Protein AF-A0A318CNE9-F1 (afdb_monomer_lite)

pLDDT: mean 88.02, std 12.1, range [43.69, 97.62]

Secondary structure (DSSP, 8-state):
---TT-EESSTHHHHHSS-HHHHHHHHHHHHHTTSEEEETTEEEE--

Structure (mmCIF, N/CA/C/O backbone):
data_AF-A0A318CNE9-F1
#
_entry.id   AF-A0A318CNE9-F1
#
loop_
_atom_site.group_PDB
_atom_site.id
_atom_site.type_symbol
_atom_site.label_atom_id
_atom_site.label_alt_id
_atom_site.label_comp_id
_atom_site.label_asym_id
_atom_site.label_entity_id
_atom_site.label_seq_id
_atom_site.pdbx_PDB_ins_code
_atom_site.Cartn_x
_atom_site.Cartn_y
_atom_site.Cartn_z
_atom_site.occupancy
_atom_site.B_iso_or_equiv
_atom_site.auth_seq_id
_atom_site.auth_comp_id
_atom_site.auth_asym_id
_atom_site.auth_atom_id
_atom_site.pdbx_PDB_model_num
ATOM 1 N N . MET A 1 1 ? -0.158 11.687 17.191 1.00 43.69 1 MET A N 1
ATOM 2 C CA . MET A 1 1 ? 0.002 10.282 17.617 1.00 43.69 1 MET A CA 1
ATOM 3 C C . MET A 1 1 ? 0.336 9.496 16.368 1.00 43.69 1 MET A C 1
ATOM 5 O O . MET A 1 1 ? -0.415 9.625 15.415 1.00 43.69 1 MET A O 1
ATOM 9 N N . ILE A 1 2 ? 1.474 8.804 16.336 1.00 49.62 2 ILE A N 1
ATOM 10 C CA . ILE A 1 2 ? 1.799 7.858 15.259 1.00 49.62 2 ILE A CA 1
ATOM 11 C C . ILE A 1 2 ? 1.276 6.511 15.757 1.00 49.62 2 ILE A C 1
ATOM 13 O O . ILE A 1 2 ? 1.802 5.975 16.736 1.00 49.62 2 ILE A O 1
ATOM 17 N N . GLU A 1 3 ? 0.159 6.046 15.204 1.00 55.47 3 GLU A N 1
ATOM 18 C CA . GLU A 1 3 ? -0.332 4.697 15.483 1.00 55.47 3 GLU A CA 1
ATOM 19 C C . GLU A 1 3 ? 0.649 3.699 14.870 1.00 55.47 3 GLU A C 1
ATOM 21 O O . GLU A 1 3 ? 1.036 3.832 13.716 1.00 55.47 3 GLU A O 1
ATOM 26 N N . LYS A 1 4 ? 1.097 2.705 15.641 1.00 62.31 4 LYS A N 1
ATOM 27 C CA . LYS A 1 4 ? 2.015 1.690 15.116 1.00 62.31 4 LYS A CA 1
ATOM 28 C C . LYS A 1 4 ? 1.350 0.956 13.949 1.00 62.31 4 LYS A C 1
ATOM 30 O O . LYS A 1 4 ? 0.305 0.343 14.140 1.00 62.31 4 LYS A O 1
ATOM 35 N N . GLY A 1 5 ? 2.002 0.968 12.789 1.00 70.69 5 GLY A N 1
ATOM 36 C CA . GLY A 1 5 ? 1.528 0.286 11.585 1.00 70.69 5 GLY A CA 1
ATOM 37 C C . GLY A 1 5 ? 0.901 1.206 10.541 1.00 70.69 5 GLY A C 1
ATOM 38 O O . GLY A 1 5 ? 0.232 0.686 9.651 1.00 70.69 5 GLY A O 1
ATOM 39 N N . ASP A 1 6 ? 1.097 2.526 10.631 1.00 84.06 6 ASP A N 1
ATOM 40 C CA . ASP A 1 6 ? 0.752 3.451 9.559 1.00 84.06 6 ASP A CA 1
ATOM 41 C C . ASP A 1 6 ? 1.763 3.375 8.402 1.00 84.06 6 ASP A C 1
ATOM 43 O O . ASP A 1 6 ? 2.977 3.414 8.582 1.00 84.06 6 ASP A O 1
ATOM 47 N N . LEU A 1 7 ? 1.235 3.225 7.192 1.00 89.56 7 LEU A N 1
ATOM 48 C CA . LEU A 1 7 ? 1.995 3.097 5.959 1.00 89.56 7 LEU A CA 1
ATOM 49 C C . LEU A 1 7 ? 1.497 4.117 4.939 1.00 89.56 7 LEU A C 1
ATOM 51 O O . LEU A 1 7 ? 0.348 4.054 4.489 1.00 89.56 7 LEU A O 1
ATOM 55 N N . THR A 1 8 ? 2.371 5.021 4.511 1.00 91.56 8 THR A N 1
ATOM 56 C CA . THR A 1 8 ? 2.103 5.904 3.375 1.00 91.56 8 THR A CA 1
ATOM 57 C C . THR A 1 8 ? 2.569 5.268 2.064 1.00 91.56 8 THR A C 1
ATOM 59 O O . THR A 1 8 ? 3.366 4.329 2.012 1.00 91.56 8 THR A O 1
ATOM 62 N N . LEU A 1 9 ? 2.134 5.842 0.941 1.00 90.94 9 LEU A N 1
ATOM 63 C CA . LEU A 1 9 ? 2.683 5.482 -0.371 1.00 90.94 9 LEU A CA 1
ATOM 64 C C . LEU A 1 9 ? 4.173 5.842 -0.518 1.00 90.94 9 LEU A C 1
ATOM 66 O O . LEU A 1 9 ? 4.855 5.288 -1.381 1.00 90.94 9 LEU A O 1
ATOM 70 N N . HIS A 1 10 ? 4.687 6.780 0.281 1.00 90.88 10 HIS A N 1
ATOM 71 C CA . HIS A 1 10 ? 6.100 7.160 0.236 1.00 90.88 10 HIS A CA 1
ATOM 72 C C . HIS A 1 10 ? 6.999 6.059 0.803 1.00 90.88 10 HIS A C 1
ATOM 74 O O . HIS A 1 10 ? 8.090 5.838 0.274 1.00 90.88 10 HIS A O 1
ATOM 80 N N . ASP A 1 11 ? 6.489 5.296 1.767 1.00 89.69 11 ASP A N 1
ATOM 81 C CA . ASP A 1 11 ? 7.226 4.232 2.451 1.00 89.69 11 ASP A CA 1
ATOM 82 C C . ASP A 1 11 ? 7.333 2.952 1.603 1.00 89.69 11 ASP A C 1
ATOM 84 O O . ASP A 1 11 ? 8.127 2.057 1.891 1.00 89.69 11 ASP A O 1
ATOM 88 N N . SER A 1 12 ? 6.582 2.870 0.494 1.00 90.44 12 SER A N 1
ATOM 89 C CA . SER A 1 12 ? 6.541 1.690 -0.385 1.00 90.44 12 SER A CA 1
ATOM 90 C C . SER A 1 12 ? 7.924 1.266 -0.886 1.00 90.44 12 SER A C 1
ATOM 92 O O . SER A 1 12 ? 8.199 0.073 -0.983 1.00 90.44 12 SER A O 1
ATOM 94 N N . LYS A 1 13 ? 8.819 2.223 -1.170 1.00 91.50 13 LYS A N 1
ATOM 95 C CA . LYS A 1 13 ? 10.164 1.898 -1.665 1.00 91.50 13 LYS A CA 1
ATOM 96 C C . LYS A 1 13 ? 11.003 1.181 -0.613 1.00 91.50 13 LYS A C 1
ATOM 98 O O . LYS A 1 13 ? 11.722 0.251 -0.958 1.00 91.50 13 LYS A O 1
ATOM 103 N N . GLU A 1 14 ? 10.925 1.631 0.631 1.00 92.12 14 GLU A N 1
ATOM 104 C CA . GLU A 1 14 ? 11.714 1.082 1.731 1.00 92.12 14 GLU A CA 1
ATOM 105 C C . GLU A 1 14 ? 11.163 -0.270 2.194 1.00 92.12 14 GLU A C 1
ATOM 107 O O . GLU A 1 14 ? 11.933 -1.191 2.444 1.00 92.12 14 GLU A O 1
ATOM 112 N N . ILE A 1 15 ? 9.836 -0.415 2.229 1.00 90.12 15 ILE A N 1
ATOM 113 C CA . ILE A 1 15 ? 9.174 -1.599 2.795 1.00 90.12 15 ILE A CA 1
ATOM 114 C C . ILE A 1 15 ? 8.974 -2.710 1.763 1.00 90.12 15 ILE A C 1
ATOM 116 O O . ILE A 1 15 ? 9.160 -3.883 2.075 1.00 90.12 15 ILE A O 1
ATOM 120 N N . LEU A 1 16 ? 8.592 -2.359 0.534 1.00 89.38 16 LEU A N 1
ATOM 121 C CA . LEU A 1 16 ? 8.273 -3.333 -0.514 1.00 89.38 16 LEU A CA 1
ATOM 122 C C . LEU A 1 16 ? 9.403 -3.494 -1.543 1.00 89.38 16 LEU A C 1
ATOM 124 O O . LEU A 1 16 ? 9.380 -4.423 -2.344 1.00 89.38 16 LEU A O 1
ATOM 128 N N . GLY A 1 17 ? 10.393 -2.593 -1.545 1.00 90.50 17 GLY A N 1
ATOM 129 C CA . GLY A 1 17 ? 11.506 -2.604 -2.500 1.00 90.50 17 GLY A CA 1
ATOM 130 C C . GLY A 1 17 ? 11.191 -1.961 -3.857 1.00 90.50 17 GLY A C 1
ATOM 131 O O . GLY A 1 17 ? 12.052 -1.927 -4.736 1.00 90.50 17 GLY A O 1
ATOM 132 N N . PHE A 1 18 ? 9.989 -1.408 -4.044 1.00 88.50 18 PHE A N 1
ATOM 133 C CA . PHE A 1 18 ? 9.580 -0.718 -5.271 1.00 88.50 18 PHE A CA 1
ATOM 134 C C . PHE A 1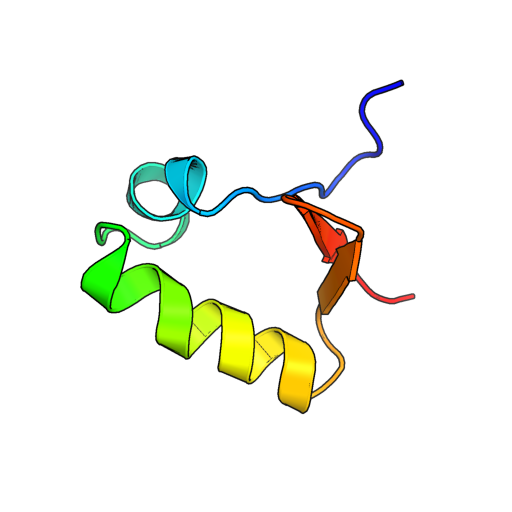 18 ? 8.858 0.601 -4.988 1.00 88.50 18 PHE A C 1
ATOM 136 O O . PHE A 1 18 ? 8.178 0.777 -3.982 1.00 88.50 18 PHE A O 1
ATOM 143 N N . GLY A 1 19 ? 9.029 1.567 -5.896 1.00 90.88 19 GLY A N 1
ATOM 144 C CA . GLY A 1 19 ? 8.409 2.887 -5.778 1.00 90.88 19 GLY A CA 1
ATOM 145 C C . GLY A 1 19 ? 6.883 2.852 -5.907 1.00 90.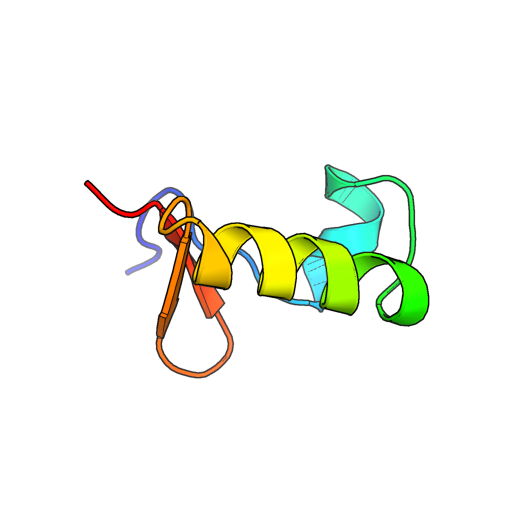88 19 GLY A C 1
ATOM 146 O O . GLY A 1 19 ? 6.285 1.816 -6.190 1.00 90.88 19 GLY A O 1
ATOM 147 N N . ARG A 1 20 ? 6.255 4.024 -5.766 1.00 91.69 20 ARG A N 1
ATOM 148 C CA . ARG A 1 20 ? 4.790 4.209 -5.751 1.00 91.69 20 ARG A CA 1
ATOM 149 C C . ARG A 1 20 ? 4.041 3.442 -6.844 1.00 91.69 20 ARG A C 1
ATOM 151 O O . ARG A 1 20 ? 3.040 2.812 -6.540 1.00 91.69 20 ARG A O 1
ATOM 158 N N . THR A 1 21 ? 4.544 3.437 -8.079 1.00 94.62 21 THR A N 1
ATOM 159 C CA . THR A 1 21 ? 3.906 2.734 -9.205 1.00 94.62 21 THR A CA 1
ATOM 160 C C . THR A 1 21 ? 3.733 1.233 -8.956 1.00 94.62 21 THR A C 1
ATOM 162 O O . THR A 1 21 ? 2.697 0.685 -9.309 1.00 94.62 21 THR A O 1
ATOM 165 N N . GLY A 1 22 ? 4.714 0.572 -8.330 1.00 93.69 22 GLY A N 1
ATOM 166 C CA . GLY A 1 22 ? 4.588 -0.832 -7.918 1.00 93.69 22 GLY A CA 1
ATOM 167 C C . GLY A 1 22 ? 3.915 -0.994 -6.552 1.00 93.69 22 GLY A C 1
ATOM 168 O O . GLY A 1 22 ? 3.231 -1.982 -6.314 1.00 93.69 22 GLY A O 1
ATOM 169 N N . GLY A 1 23 ? 4.085 -0.006 -5.665 1.00 93.75 23 GLY A N 1
ATOM 170 C CA . GLY A 1 23 ? 3.568 0.004 -4.294 1.00 93.75 23 GLY A CA 1
ATOM 171 C C . GLY A 1 23 ? 2.049 0.018 -4.232 1.00 93.75 23 GLY A C 1
ATOM 172 O O . GLY A 1 23 ? 1.445 -0.813 -3.563 1.00 93.75 23 GLY A O 1
ATOM 173 N N . VAL A 1 24 ? 1.438 0.949 -4.967 1.00 94.69 24 VAL A N 1
ATOM 174 C CA . VAL A 1 24 ? -0.013 1.182 -4.972 1.00 94.69 24 VAL A CA 1
ATOM 175 C C . VAL A 1 24 ? -0.823 -0.103 -5.190 1.00 94.69 24 VAL A C 1
ATOM 177 O O . VAL A 1 24 ? -1.622 -0.406 -4.307 1.00 94.69 24 VAL A O 1
ATOM 180 N N . PRO A 1 25 ? -0.614 -0.899 -6.260 1.00 95.81 25 PRO A N 1
ATOM 181 C CA . PRO A 1 25 ? -1.437 -2.087 -6.494 1.00 95.81 25 PRO A CA 1
ATOM 182 C C . PRO A 1 25 ? -1.294 -3.155 -5.399 1.00 95.81 25 PRO A C 1
ATOM 184 O O . PRO A 1 25 ? -2.260 -3.847 -5.087 1.00 95.81 25 PRO A O 1
ATOM 187 N N . VAL A 1 26 ? -0.121 -3.279 -4.767 1.00 95.00 26 VAL A N 1
ATOM 188 C CA . VAL A 1 26 ? 0.082 -4.211 -3.642 1.00 95.00 26 VAL A CA 1
ATOM 189 C C . VAL A 1 26 ? -0.687 -3.752 -2.407 1.00 95.00 26 VAL A C 1
ATOM 191 O O . VAL A 1 26 ? -1.345 -4.552 -1.745 1.00 95.00 26 VAL A O 1
ATOM 194 N N . LEU A 1 27 ? -0.659 -2.453 -2.119 1.00 93.50 27 LEU A N 1
ATOM 195 C CA . LEU A 1 27 ? -1.374 -1.886 -0.981 1.00 93.50 27 LEU A CA 1
ATOM 196 C C . LEU A 1 27 ? -2.894 -1.876 -1.184 1.00 93.50 27 LEU A C 1
ATOM 198 O O . LEU A 1 27 ? -3.636 -2.114 -0.238 1.00 93.50 27 LEU A O 1
ATOM 202 N N . GLU A 1 28 ? -3.369 -1.679 -2.414 1.00 95.25 28 GLU A N 1
ATOM 203 C CA . GLU A 1 28 ? -4.783 -1.861 -2.771 1.00 95.25 28 GLU A CA 1
ATOM 204 C C . GLU A 1 28 ? -5.224 -3.324 -2.647 1.00 95.25 28 GLU A C 1
ATOM 206 O O . GLU A 1 28 ? -6.343 -3.605 -2.208 1.00 95.25 28 GLU A O 1
ATOM 211 N N . HIS A 1 29 ? -4.343 -4.272 -2.979 1.00 96.50 29 HIS A N 1
ATOM 212 C CA . HIS A 1 29 ? -4.611 -5.687 -2.751 1.00 96.50 29 HIS A CA 1
ATOM 213 C C . HIS A 1 29 ? -4.758 -5.996 -1.254 1.00 96.50 29 HIS A C 1
ATOM 215 O O . HIS A 1 29 ? -5.718 -6.665 -0.870 1.00 96.50 29 HIS A O 1
ATOM 221 N N . PHE A 1 30 ? -3.875 -5.462 -0.403 1.00 94.88 30 PHE A N 1
ATOM 222 C CA . PHE A 1 30 ? -3.978 -5.602 1.054 1.00 94.88 30 PHE A CA 1
ATOM 223 C C . PHE A 1 30 ? -5.264 -5.005 1.626 1.00 94.88 30 PHE A C 1
ATOM 225 O O . PHE A 1 30 ? -5.894 -5.637 2.475 1.00 94.88 30 PHE A O 1
ATOM 232 N N . ASP A 1 31 ? -5.695 -3.847 1.123 1.00 94.62 31 ASP A N 1
ATOM 233 C CA . ASP A 1 31 ? -6.979 -3.254 1.504 1.00 94.62 31 ASP A CA 1
ATOM 234 C C . ASP A 1 31 ? -8.150 -4.175 1.104 1.00 94.62 31 ASP A C 1
ATOM 236 O O . ASP A 1 31 ? -9.070 -4.412 1.889 1.00 94.62 31 ASP A O 1
ATOM 240 N N . THR A 1 32 ? -8.089 -4.755 -0.101 1.00 97.62 32 THR A N 1
ATOM 241 C CA . THR A 1 32 ? -9.138 -5.632 -0.652 1.00 97.62 32 THR A CA 1
ATOM 242 C C . THR A 1 32 ? -9.305 -6.923 0.148 1.00 97.62 32 THR A C 1
ATOM 244 O O . THR A 1 32 ? -10.431 -7.349 0.400 1.00 97.62 32 THR A O 1
ATOM 247 N N . ILE A 1 33 ? -8.203 -7.545 0.577 1.00 97.38 33 ILE A N 1
ATOM 248 C CA . ILE A 1 33 ? -8.249 -8.760 1.409 1.00 97.38 33 ILE A CA 1
ATOM 249 C C . ILE A 1 33 ? -8.489 -8.452 2.895 1.00 97.38 33 ILE A C 1
ATOM 251 O O . ILE A 1 33 ? -8.574 -9.369 3.708 1.00 97.38 33 ILE A O 1
ATOM 255 N N . GLY A 1 34 ? -8.595 -7.171 3.261 1.00 94.62 34 GLY A N 1
ATOM 256 C CA . GLY A 1 34 ? -8.804 -6.730 4.635 1.00 94.62 34 GLY A CA 1
ATOM 257 C C . GLY A 1 34 ? -7.581 -6.894 5.534 1.00 94.62 34 GLY A C 1
ATOM 258 O O . GLY A 1 34 ? -7.752 -6.985 6.742 1.00 94.62 34 GLY A O 1
ATOM 259 N N . PHE A 1 35 ? -6.373 -6.937 4.975 1.00 93.81 35 PHE A N 1
ATOM 260 C CA . PHE A 1 35 ? -5.133 -6.932 5.753 1.00 93.81 35 PHE A CA 1
ATOM 261 C C . PHE A 1 35 ? -4.806 -5.524 6.269 1.00 93.81 35 PHE A C 1
ATOM 263 O O . PHE A 1 35 ? -4.423 -5.342 7.425 1.00 93.81 35 PHE A O 1
ATOM 270 N N . THR A 1 36 ? -5.017 -4.513 5.425 1.00 93.56 36 THR A N 1
ATOM 271 C CA . THR A 1 36 ? -4.930 -3.098 5.799 1.00 93.56 36 THR A CA 1
ATOM 272 C C . THR A 1 36 ? -6.262 -2.389 5.602 1.00 93.56 36 THR A C 1
ATOM 274 O O . THR A 1 36 ? -7.187 -2.898 4.969 1.00 93.56 36 THR A O 1
ATOM 277 N N . MET A 1 37 ? -6.366 -1.194 6.171 1.00 94.19 37 MET A N 1
ATOM 278 C CA . MET A 1 37 ? -7.436 -0.248 5.905 1.00 94.19 37 MET A CA 1
ATOM 279 C C . MET A 1 37 ? -6.840 1.137 5.682 1.00 94.19 37 MET A C 1
ATOM 281 O O . MET A 1 37 ? -5.980 1.589 6.439 1.00 94.19 37 MET A O 1
ATOM 285 N N . ARG A 1 38 ? -7.320 1.834 4.650 1.00 93.25 38 ARG A N 1
ATOM 286 C CA . ARG A 1 38 ? -6.919 3.212 4.370 1.00 93.25 38 ARG A CA 1
ATOM 287 C C . ARG A 1 38 ? -7.664 4.199 5.274 1.00 93.25 38 ARG A C 1
ATOM 289 O O . ARG A 1 38 ? -8.892 4.237 5.270 1.00 93.25 38 ARG A O 1
ATOM 296 N N . THR A 1 39 ? -6.904 5.053 5.955 1.00 91.38 39 THR A N 1
ATOM 297 C CA . THR A 1 39 ? -7.392 6.153 6.798 1.00 91.38 39 THR A CA 1
ATOM 298 C C . THR A 1 39 ? -6.727 7.448 6.331 1.00 91.38 39 THR A C 1
ATOM 300 O O . THR A 1 39 ? -5.609 7.772 6.721 1.00 91.38 39 THR A O 1
ATOM 303 N N . GLY A 1 40 ? -7.389 8.185 5.434 1.00 89.75 40 GLY A N 1
ATOM 304 C CA . GLY A 1 40 ? -6.800 9.365 4.790 1.00 89.75 40 GLY A CA 1
ATOM 305 C C . GLY A 1 40 ? -5.649 8.996 3.843 1.00 89.75 40 GLY A C 1
ATOM 306 O O . GLY A 1 40 ? -5.849 8.258 2.872 1.00 89.75 40 GLY A O 1
ATOM 307 N N . ASP A 1 41 ? -4.450 9.511 4.126 1.00 89.88 41 ASP A N 1
ATOM 308 C CA . ASP A 1 41 ? -3.237 9.286 3.320 1.00 89.88 41 ASP A CA 1
ATOM 309 C C . ASP A 1 41 ? -2.365 8.123 3.814 1.00 89.88 41 ASP A C 1
ATOM 311 O O . ASP A 1 41 ? -1.375 7.768 3.168 1.00 89.88 41 ASP A O 1
ATOM 315 N N . VAL A 1 42 ? -2.755 7.498 4.926 1.00 92.50 42 VAL A N 1
ATOM 316 C CA . VAL A 1 42 ? -2.078 6.332 5.499 1.00 92.50 42 VAL A CA 1
ATOM 317 C C . VAL A 1 42 ? -2.938 5.079 5.380 1.00 92.50 42 VAL A C 1
ATOM 319 O O . VAL A 1 42 ? -4.162 5.135 5.225 1.00 92.50 42 VAL A O 1
ATOM 322 N N . ARG A 1 43 ? -2.285 3.926 5.474 1.00 93.44 43 ARG A N 1
ATOM 323 C CA . ARG A 1 43 ? -2.903 2.618 5.687 1.00 93.44 43 ARG A CA 1
ATOM 324 C C . ARG A 1 43 ? -2.487 2.080 7.035 1.00 93.44 43 ARG A C 1
ATOM 326 O O . ARG A 1 43 ? -1.311 2.135 7.351 1.00 93.44 43 ARG A O 1
ATOM 333 N N . VAL A 1 44 ? -3.434 1.545 7.787 1.00 93.19 44 VAL A N 1
ATOM 334 C CA . VAL A 1 44 ? -3.189 0.892 9.074 1.00 93.19 44 VAL A CA 1
ATOM 335 C C . VAL A 1 44 ? -3.520 -0.590 8.972 1.00 93.19 44 VAL A C 1
ATOM 337 O O . VAL A 1 44 ? -4.337 -0.989 8.139 1.00 93.19 44 VAL A O 1
ATOM 340 N N . LEU A 1 45 ? -2.891 -1.417 9.805 1.00 92.06 45 LEU A N 1
ATOM 341 C CA . LEU A 1 45 ? -3.251 -2.830 9.921 1.00 92.06 45 LEU A CA 1
ATOM 342 C C . LEU A 1 45 ? -4.682 -2.972 10.448 1.00 92.06 45 LEU A C 1
ATOM 344 O O . LEU A 1 45 ? -5.089 -2.266 11.373 1.00 92.06 45 LEU A O 1
ATOM 348 N N . LYS A 1 46 ? -5.441 -3.894 9.857 1.00 84.25 46 LYS A N 1
ATOM 349 C CA . LYS A 1 46 ? -6.798 -4.211 10.300 1.00 84.25 46 LYS A CA 1
ATOM 350 C C . LYS A 1 46 ? -6.732 -5.316 11.364 1.00 84.25 46 LYS A C 1
ATOM 352 O O . LYS A 1 46 ? -6.198 -6.386 11.084 1.00 84.25 46 LYS A O 1
ATOM 357 N N . ASN A 1 47 ? -7.238 -5.035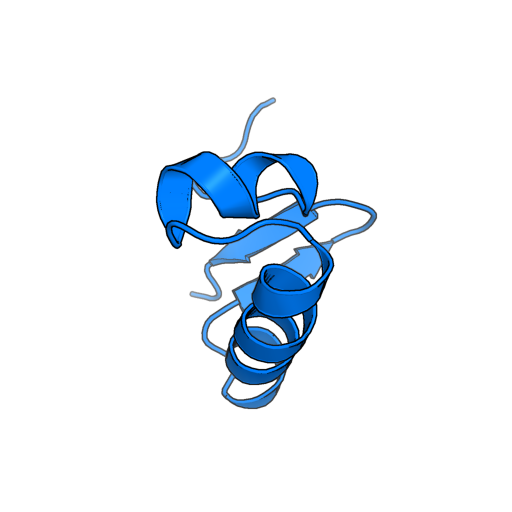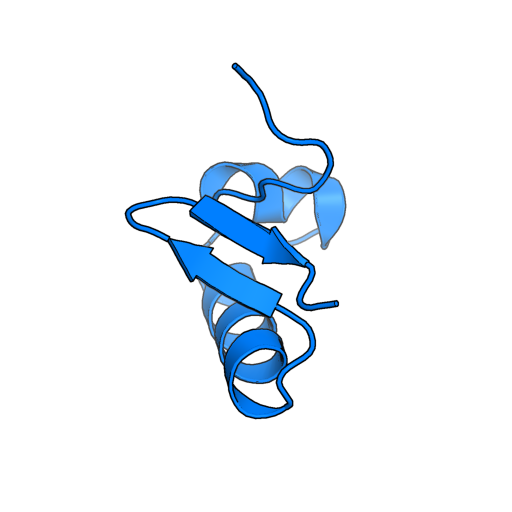 12.569 1.00 70.12 47 ASN 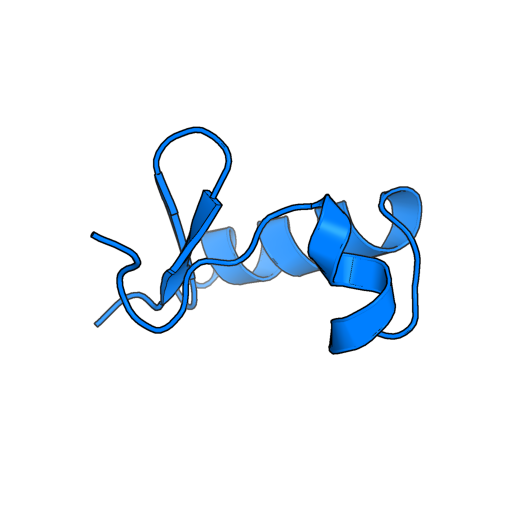A N 1
ATOM 358 C CA . ASN A 1 47 ? -7.409 -6.023 13.649 1.00 70.12 47 ASN A CA 1
ATOM 359 C C . ASN A 1 47 ? -8.599 -6.952 13.394 1.00 70.12 47 ASN A C 1
ATOM 361 O O . ASN A 1 47 ? -9.627 -6.457 12.872 1.00 70.12 47 ASN A O 1
#

Radius of gyration: 10.05 Å; chains: 1; bounding box: 21×19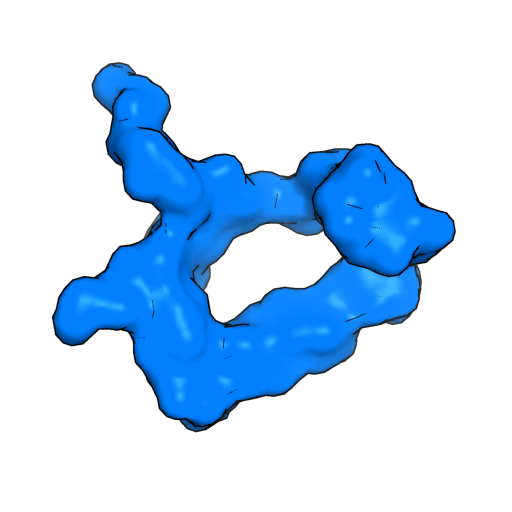×27 Å

Sequence (47 aa):
MIEKGDLTLHDSKEILGFGRTGGVPVLEHFDTIGFTMRTGDVRVLKN

Foldseek 3Di:
DDDPAKDAQCCQCVPVVDHSVVSVVVVVVCCVVQQWPDDPRIIGGHD